Protein AF-A0AA41UHW1-F1 (afdb_monomer_lite)

Secondary structure (DSSP, 8-state):
------SHHHHHHTT--THHHHHHHHHHHHHHHHHHHTS--------S-----------SEEEEEETTEEEEEEE-TTS-EEEEES-SSPP-----

Organism: NCBI:txid2929485

Sequence (96 aa):
MINKISEAPLRAVMKTDPIGPIHDQEMNRQRADAQRETRAVESSSQSDAAGSRQTENKPESKYLEEGSKVVFEKYNKAGDVIYRLPPSETPIDERV

pLDDT: mean 70.01, std 15.41, range [36.62, 93.75]

Foldseek 3Di:
DDDDPDCVVVVVVVPPDCVVVVVVVVVVVVVVVVVVVPPDDDPPPPDDDDDDPPPPPPPQKDWDDDPPDIKIFGADPVGDTPDIPPDPDDPDPPPD

Structure (mmCIF, N/CA/C/O backbone):
data_AF-A0AA41UHW1-F1
#
_entry.id   AF-A0AA41UHW1-F1
#
loop_
_atom_site.group_PDB
_atom_site.id
_atom_site.type_symbol
_atom_site.label_atom_id
_atom_site.label_alt_id
_atom_site.label_comp_id
_atom_site.label_asym_id
_atom_site.label_entity_id
_atom_site.label_seq_id
_atom_site.pdbx_PDB_ins_code
_atom_site.Cartn_x
_atom_site.Cartn_y
_atom_site.Cartn_z
_atom_site.occupancy
_atom_site.B_iso_or_equiv
_atom_site.auth_seq_id
_atom_site.auth_comp_id
_atom_site.auth_asym_id
_atom_site.auth_atom_id
_atom_site.pdbx_PDB_model_num
ATOM 1 N N . MET A 1 1 ? 18.164 -50.851 8.701 1.00 41.47 1 MET A N 1
ATOM 2 C CA . MET A 1 1 ? 19.493 -50.313 9.070 1.00 41.47 1 MET A CA 1
ATOM 3 C C . MET A 1 1 ? 19.311 -48.809 9.267 1.00 41.47 1 MET A C 1
ATOM 5 O O . MET A 1 1 ? 18.870 -48.166 8.327 1.00 41.47 1 MET A O 1
ATOM 9 N N . ILE A 1 2 ? 19.491 -48.276 10.482 1.00 52.16 2 ILE A N 1
ATOM 10 C CA . ILE A 1 2 ? 19.298 -46.842 10.785 1.00 52.16 2 ILE A CA 1
ATOM 11 C C . ILE A 1 2 ? 20.681 -46.189 10.814 1.00 52.16 2 ILE A C 1
ATOM 13 O O . ILE A 1 2 ? 21.530 -46.577 11.616 1.00 52.16 2 ILE A O 1
ATOM 17 N N . ASN A 1 3 ? 20.918 -45.239 9.911 1.00 54.81 3 ASN A N 1
ATOM 18 C CA . ASN A 1 3 ? 22.191 -44.535 9.808 1.00 54.81 3 ASN A CA 1
ATOM 19 C C . ASN A 1 3 ? 22.386 -43.637 11.036 1.00 54.81 3 ASN A C 1
ATOM 21 O O . ASN A 1 3 ? 21.568 -42.759 11.308 1.00 54.81 3 ASN A O 1
ATOM 25 N N . LYS A 1 4 ? 23.472 -43.864 11.783 1.00 59.94 4 LYS A N 1
ATOM 26 C CA . LYS A 1 4 ? 23.894 -43.000 12.890 1.00 59.94 4 LYS A CA 1
ATOM 27 C C . LYS A 1 4 ? 24.320 -41.656 12.303 1.00 59.94 4 LYS A C 1
ATOM 29 O O . LYS A 1 4 ? 25.370 -41.567 11.673 1.00 59.94 4 LYS A O 1
ATOM 34 N N . ILE A 1 5 ? 23.489 -40.633 12.480 1.00 61.78 5 ILE A N 1
ATOM 35 C CA . ILE A 1 5 ? 23.851 -39.246 12.183 1.00 61.78 5 ILE A CA 1
ATOM 36 C C . ILE A 1 5 ? 25.069 -38.930 13.058 1.00 61.78 5 ILE A C 1
ATOM 38 O O . ILE A 1 5 ? 25.012 -39.076 14.278 1.00 61.78 5 ILE A O 1
ATOM 42 N N . SER A 1 6 ? 26.199 -38.612 12.428 1.00 59.19 6 SER A N 1
ATOM 43 C CA . SER A 1 6 ? 27.449 -38.319 13.125 1.00 59.19 6 SER A CA 1
ATOM 44 C C . SER A 1 6 ? 27.253 -37.121 14.061 1.00 59.19 6 SER A C 1
ATOM 46 O O . SER A 1 6 ? 26.576 -36.165 13.709 1.00 59.19 6 SER A O 1
ATOM 48 N N . GLU A 1 7 ? 27.835 -37.156 15.261 1.00 58.53 7 GLU A N 1
ATOM 49 C CA . GLU A 1 7 ? 27.752 -36.070 16.262 1.00 58.53 7 GLU A CA 1
ATOM 50 C C . GLU A 1 7 ? 28.586 -34.827 15.889 1.00 58.53 7 GLU A C 1
ATOM 52 O O . GLU A 1 7 ? 28.504 -33.780 16.533 1.00 58.53 7 GLU A O 1
ATOM 57 N N . ALA A 1 8 ? 29.409 -34.927 14.844 1.00 55.72 8 ALA A N 1
ATOM 58 C CA . ALA A 1 8 ? 30.347 -33.889 14.430 1.00 55.72 8 ALA A CA 1
ATOM 59 C C . ALA A 1 8 ? 29.709 -32.549 13.982 1.00 55.72 8 ALA A C 1
ATOM 61 O O . ALA A 1 8 ? 30.239 -31.509 14.380 1.00 55.72 8 ALA A O 1
ATOM 62 N N . PRO A 1 9 ? 28.589 -32.499 13.224 1.00 54.91 9 PRO A N 1
ATOM 63 C CA . PRO A 1 9 ? 27.987 -31.232 12.825 1.00 54.91 9 PRO A CA 1
ATOM 64 C C . PRO A 1 9 ? 27.263 -30.537 13.988 1.00 54.91 9 PRO A C 1
ATOM 66 O O . PRO A 1 9 ? 27.130 -29.317 13.963 1.00 54.91 9 PRO A O 1
ATOM 69 N N . LEU A 1 10 ? 26.862 -31.262 15.045 1.00 54.44 10 LEU A N 1
ATOM 70 C CA . LEU A 1 10 ? 26.178 -30.665 16.201 1.00 54.44 10 LEU A CA 1
ATOM 71 C C . LEU A 1 10 ? 27.099 -29.737 17.011 1.00 54.44 10 LEU A C 1
ATOM 73 O O . LEU A 1 10 ? 26.645 -28.721 17.531 1.00 54.44 10 LEU A O 1
ATOM 77 N N . ARG A 1 11 ? 28.408 -30.027 17.083 1.00 53.41 11 ARG A N 1
ATOM 78 C CA . ARG A 1 11 ? 29.367 -29.191 17.836 1.00 53.41 11 ARG A CA 1
ATOM 79 C C . ARG A 1 11 ? 29.769 -27.903 17.113 1.00 53.41 11 ARG A C 1
ATOM 81 O O . ARG A 1 11 ? 30.234 -26.975 17.770 1.00 53.41 11 ARG A O 1
ATOM 88 N N . ALA A 1 12 ? 29.615 -27.835 15.790 1.00 55.44 12 ALA A N 1
ATOM 89 C CA . ALA A 1 12 ? 29.990 -26.653 15.010 1.00 55.44 12 ALA A CA 1
ATOM 90 C C . ALA A 1 12 ? 29.002 -25.490 15.205 1.00 55.44 12 ALA A C 1
ATOM 92 O O . ALA A 1 12 ? 29.417 -24.335 15.230 1.00 55.44 12 ALA A O 1
ATOM 93 N N . VAL A 1 13 ? 27.717 -25.793 15.421 1.00 54.81 13 VAL A N 1
ATOM 94 C CA . VAL A 1 13 ? 26.655 -24.784 15.584 1.00 54.81 13 VAL A CA 1
ATOM 95 C C . VAL A 1 13 ? 26.760 -24.036 16.921 1.00 54.81 13 VAL A C 1
ATOM 97 O O . VAL A 1 13 ? 26.341 -22.892 17.017 1.00 54.81 13 VAL A O 1
ATOM 100 N N . MET A 1 14 ? 27.374 -24.630 17.951 1.00 54.22 14 MET A N 1
ATOM 101 C CA . MET A 1 14 ? 27.474 -24.006 19.281 1.00 54.22 14 MET A CA 1
ATOM 102 C C . MET A 1 14 ? 28.644 -23.023 19.451 1.00 54.22 14 MET A C 1
ATOM 104 O O . MET A 1 14 ? 28.747 -22.389 20.495 1.00 54.22 14 MET A O 1
ATOM 108 N N . LYS A 1 15 ? 29.540 -22.891 18.461 1.00 55.12 15 LYS A N 1
ATOM 109 C CA . LYS A 1 15 ? 30.728 -22.015 18.550 1.00 55.12 15 LYS A CA 1
ATOM 110 C C . LYS A 1 15 ? 30.540 -20.626 17.933 1.00 55.12 15 LYS A C 1
ATOM 112 O O . LYS A 1 15 ? 31.508 -19.875 17.844 1.00 55.12 15 LYS A O 1
ATOM 117 N N . THR A 1 16 ? 29.338 -20.270 17.490 1.00 59.16 16 THR A N 1
ATOM 118 C CA . THR A 1 16 ? 29.044 -18.892 17.083 1.00 59.16 16 THR A CA 1
ATOM 119 C C . THR A 1 16 ? 28.793 -18.059 18.334 1.00 59.16 16 THR A C 1
ATOM 121 O O . THR A 1 16 ? 27.696 -18.066 18.887 1.00 59.16 16 THR A O 1
ATOM 124 N N . ASP A 1 17 ? 29.845 -17.401 18.806 1.00 58.84 17 ASP A N 1
ATOM 125 C CA . ASP A 1 17 ? 29.819 -16.492 19.947 1.00 58.84 17 ASP A CA 1
ATOM 126 C C . ASP A 1 17 ? 28.818 -15.341 19.674 1.00 58.84 17 ASP A C 1
ATOM 128 O O . ASP A 1 17 ? 28.985 -14.612 18.689 1.00 58.84 17 ASP A O 1
ATOM 132 N N . PRO A 1 18 ? 27.744 -15.163 20.469 1.00 60.38 18 PRO A N 1
ATOM 133 C CA . PRO A 1 18 ? 26.671 -14.207 20.168 1.00 60.38 18 PRO A CA 1
ATOM 134 C C . PRO A 1 18 ? 27.067 -12.739 20.403 1.00 60.38 18 PRO A C 1
ATOM 136 O O . PRO A 1 18 ? 26.262 -11.839 20.167 1.00 60.38 18 PRO A O 1
ATOM 139 N N . ILE A 1 19 ? 28.291 -12.478 20.868 1.00 60.88 19 ILE A N 1
ATOM 140 C CA . ILE A 1 19 ? 28.739 -11.156 21.323 1.00 60.88 19 ILE A CA 1
ATOM 141 C C . ILE A 1 19 ? 28.849 -10.152 20.161 1.00 60.88 19 ILE A C 1
ATOM 143 O O . ILE A 1 19 ? 28.449 -9.000 20.313 1.00 60.88 19 ILE A O 1
ATOM 147 N N . GLY A 1 20 ? 29.325 -10.581 18.987 1.00 62.50 20 GLY A N 1
ATOM 148 C CA . GLY A 1 20 ? 29.455 -9.706 17.810 1.00 62.50 20 GLY A CA 1
ATOM 149 C C . GLY A 1 20 ? 28.108 -9.155 17.308 1.00 62.50 20 GLY A C 1
ATOM 150 O O . GLY A 1 20 ? 27.929 -7.939 17.267 1.00 62.50 20 GLY A O 1
ATOM 151 N N . PRO A 1 21 ? 27.119 -10.021 17.010 1.00 68.62 21 PRO A N 1
ATOM 152 C CA . PRO A 1 21 ? 25.811 -9.586 16.513 1.00 68.62 21 PRO A CA 1
ATOM 153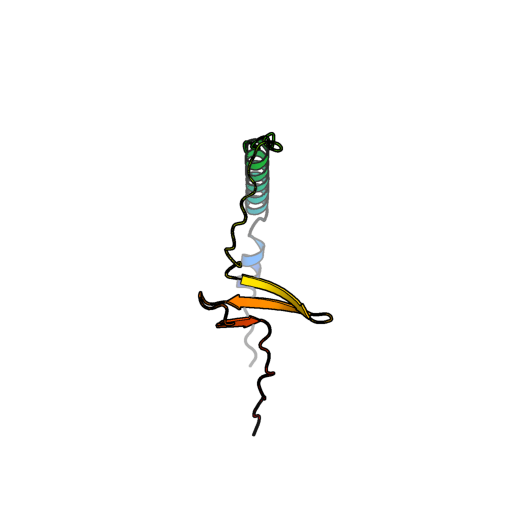 C C . PRO A 1 21 ? 25.029 -8.683 17.477 1.00 68.62 21 PRO A C 1
ATOM 155 O O . PRO A 1 21 ? 24.260 -7.833 17.029 1.00 68.62 21 PRO A O 1
ATOM 158 N N . ILE A 1 22 ? 25.202 -8.858 18.793 1.00 69.06 22 ILE A N 1
ATOM 159 C CA . ILE A 1 22 ? 24.541 -8.025 19.811 1.00 69.06 22 ILE A CA 1
ATOM 160 C C . ILE A 1 22 ? 25.132 -6.611 19.809 1.00 69.06 22 ILE A C 1
ATOM 162 O O . ILE A 1 22 ? 24.380 -5.635 19.809 1.00 69.06 22 ILE A O 1
ATOM 166 N N . HIS A 1 23 ? 26.461 -6.498 19.741 1.00 72.62 23 HIS A N 1
ATOM 167 C CA . HIS A 1 23 ? 27.145 -5.207 19.690 1.00 72.62 23 HIS A CA 1
ATOM 168 C C . HIS A 1 23 ? 26.764 -4.404 18.435 1.00 72.62 23 HIS A C 1
ATOM 170 O O . HIS A 1 23 ? 26.463 -3.211 18.520 1.00 72.62 23 HIS A O 1
ATOM 176 N N . ASP A 1 24 ? 26.673 -5.072 17.283 1.00 72.06 24 ASP A N 1
ATOM 177 C CA . ASP A 1 24 ? 26.268 -4.439 16.025 1.00 72.06 24 ASP A CA 1
ATOM 178 C C . ASP A 1 24 ? 24.816 -3.938 16.066 1.00 72.06 24 ASP A C 1
ATOM 180 O O . ASP A 1 24 ? 24.504 -2.852 15.565 1.00 72.06 24 ASP A O 1
ATOM 184 N N . GLN A 1 25 ? 23.906 -4.697 16.686 1.00 74.75 25 GLN A N 1
ATOM 185 C CA . GLN A 1 25 ? 22.517 -4.266 16.859 1.00 74.75 25 GLN A CA 1
ATOM 186 C C . GLN A 1 25 ? 22.401 -3.032 17.758 1.00 74.75 25 GLN A C 1
ATOM 188 O O . GLN A 1 25 ? 21.610 -2.135 17.459 1.00 74.75 25 GLN A O 1
ATOM 193 N N . GLU A 1 26 ? 23.182 -2.965 18.834 1.00 77.38 26 GLU A N 1
ATOM 194 C CA . GLU A 1 26 ? 23.167 -1.837 19.764 1.00 77.38 26 GLU A CA 1
ATOM 195 C C . GLU A 1 26 ? 23.712 -0.557 19.116 1.00 77.38 26 GLU A C 1
ATOM 197 O O . GLU A 1 26 ? 23.059 0.489 19.164 1.00 77.38 26 GLU A O 1
ATOM 202 N N . MET A 1 27 ? 24.832 -0.657 18.393 1.00 79.75 27 MET A N 1
ATOM 203 C CA . MET A 1 27 ? 25.404 0.459 17.632 1.00 79.75 27 MET A CA 1
ATOM 204 C C . MET A 1 27 ? 24.447 0.993 16.558 1.00 79.75 27 MET A C 1
ATOM 206 O O . MET A 1 27 ? 24.351 2.204 16.340 1.00 79.75 27 MET A O 1
ATOM 210 N N . ASN A 1 28 ? 23.701 0.107 15.896 1.00 81.62 28 ASN A N 1
ATOM 211 C CA . ASN A 1 28 ? 22.721 0.507 14.889 1.00 81.62 28 ASN A CA 1
ATOM 212 C C . ASN A 1 28 ? 21.499 1.205 15.498 1.00 81.62 28 ASN A C 1
ATOM 214 O O . ASN A 1 28 ? 20.998 2.162 14.907 1.00 81.62 28 ASN A O 1
ATOM 218 N N . ARG A 1 29 ? 21.044 0.783 16.686 1.00 81.38 29 ARG A N 1
ATOM 219 C CA . ARG A 1 29 ? 19.956 1.465 17.409 1.00 81.38 29 ARG A CA 1
ATOM 220 C C . ARG A 1 29 ? 20.353 2.883 17.812 1.00 81.38 29 ARG A C 1
ATOM 222 O O . ARG A 1 29 ? 19.631 3.818 17.488 1.00 81.38 29 ARG A O 1
ATOM 229 N N . GLN A 1 30 ? 21.539 3.053 18.397 1.00 79.56 30 GLN A N 1
ATOM 230 C CA . GLN A 1 30 ? 22.041 4.372 18.799 1.00 79.56 30 GLN A CA 1
ATOM 231 C C . GLN A 1 30 ? 22.151 5.342 17.611 1.00 79.56 30 GLN A C 1
ATOM 233 O O . GLN A 1 30 ? 21.763 6.504 17.712 1.00 79.56 30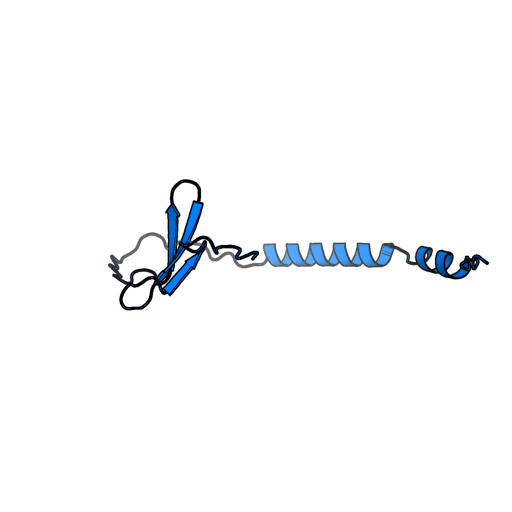 GLN A O 1
ATOM 238 N N . ARG A 1 31 ? 22.623 4.862 16.450 1.00 81.56 31 ARG A N 1
ATOM 239 C CA . ARG A 1 31 ? 22.673 5.673 15.219 1.00 81.56 31 ARG A CA 1
ATOM 240 C C . ARG A 1 31 ? 21.286 6.065 14.715 1.00 81.56 31 ARG A C 1
ATOM 242 O O . ARG A 1 31 ? 21.107 7.198 14.272 1.00 81.56 31 ARG A O 1
ATOM 249 N N . ALA A 1 32 ? 20.323 5.146 14.765 1.00 80.19 32 ALA A N 1
ATOM 250 C CA . ALA A 1 32 ? 18.957 5.414 14.327 1.00 80.19 32 ALA A CA 1
ATOM 251 C C . ALA A 1 32 ? 18.268 6.465 15.212 1.00 80.19 32 ALA A C 1
ATOM 253 O O . ALA A 1 32 ? 17.564 7.330 14.693 1.00 80.19 32 ALA A O 1
ATOM 254 N N . ASP A 1 33 ? 18.500 6.428 16.524 1.00 81.94 33 ASP A N 1
ATOM 255 C CA . ASP A 1 33 ? 17.925 7.400 17.455 1.00 81.94 33 ASP A CA 1
ATOM 256 C C . ASP A 1 33 ? 18.579 8.783 17.307 1.00 81.94 33 ASP A C 1
ATOM 258 O O . ASP A 1 33 ? 17.868 9.779 17.175 1.00 81.94 33 ASP A O 1
ATOM 262 N N . ALA A 1 34 ? 19.905 8.853 17.150 1.00 77.50 34 ALA A N 1
ATOM 263 C CA . ALA A 1 34 ? 20.602 10.113 16.867 1.00 77.50 34 ALA A CA 1
ATOM 264 C C . ALA A 1 34 ? 20.140 10.774 15.547 1.00 77.50 34 ALA A C 1
ATOM 266 O O . ALA A 1 34 ? 20.037 11.999 15.444 1.00 77.50 34 ALA A O 1
ATOM 267 N N . GLN A 1 35 ? 19.814 9.978 14.522 1.00 78.38 35 GLN A N 1
ATOM 268 C CA . GLN A 1 35 ? 19.232 10.488 13.273 1.00 78.38 35 GLN A CA 1
ATOM 269 C C . GLN A 1 35 ? 17.808 11.030 13.447 1.00 78.38 35 GLN A C 1
ATOM 271 O O . GLN A 1 35 ? 17.407 11.940 12.723 1.00 78.38 35 GLN A O 1
ATOM 276 N N . ARG A 1 36 ? 17.028 10.482 14.385 1.00 74.50 36 ARG A N 1
ATOM 277 C CA . ARG A 1 36 ? 15.683 10.986 14.695 1.00 74.50 36 ARG A CA 1
ATOM 278 C C . ARG A 1 36 ? 15.743 12.309 15.446 1.00 74.50 36 ARG A C 1
ATOM 280 O O . ARG A 1 36 ? 14.972 13.200 15.112 1.00 74.50 36 ARG A O 1
ATOM 287 N N . GLU A 1 37 ? 16.668 12.450 16.394 1.00 74.06 37 GLU A N 1
ATOM 288 C CA . GLU A 1 37 ? 16.861 13.692 17.158 1.00 74.06 37 GLU A CA 1
ATOM 289 C C . GLU A 1 37 ? 17.340 14.857 16.283 1.00 74.06 37 GLU A C 1
ATOM 291 O O . GLU A 1 37 ? 16.926 15.997 16.471 1.00 74.06 37 GLU A O 1
ATOM 296 N N . THR A 1 38 ? 18.194 14.575 15.297 1.00 71.81 38 THR A N 1
ATOM 297 C CA . THR A 1 38 ? 18.755 15.593 14.391 1.00 71.81 38 THR A CA 1
ATOM 298 C C . THR A 1 38 ? 17.869 15.915 13.192 1.00 71.81 38 THR A C 1
ATOM 300 O O . THR A 1 38 ? 18.186 16.818 12.412 1.00 71.81 38 THR A O 1
ATOM 303 N N . ARG A 1 39 ? 16.749 15.205 13.015 1.00 69.50 39 ARG A N 1
ATOM 304 C CA . ARG A 1 39 ? 15.821 15.492 11.926 1.00 69.50 39 ARG A CA 1
ATOM 305 C C . ARG A 1 39 ? 15.152 16.834 12.203 1.00 69.50 39 ARG A C 1
ATOM 307 O O . ARG A 1 39 ? 14.439 16.981 13.189 1.00 69.50 39 ARG A O 1
ATOM 314 N N . ALA A 1 40 ? 15.372 17.802 11.316 1.00 66.88 40 ALA A N 1
ATOM 315 C CA . ALA A 1 40 ? 14.687 19.084 11.376 1.00 66.88 40 ALA A CA 1
ATOM 316 C C . ALA A 1 40 ? 13.171 18.841 11.348 1.00 66.88 40 ALA A C 1
ATOM 318 O O . ALA A 1 40 ? 12.622 18.376 10.348 1.00 66.88 40 ALA A O 1
ATOM 319 N N . VAL A 1 41 ? 12.509 19.101 12.474 1.00 68.56 41 VAL A N 1
ATOM 320 C CA . VAL A 1 41 ? 11.052 19.166 12.532 1.00 68.56 41 VAL A CA 1
ATOM 321 C C . VAL A 1 41 ? 10.689 20.509 11.922 1.00 68.56 41 VAL A C 1
ATOM 323 O O . VAL A 1 41 ? 11.006 21.551 12.491 1.00 68.56 41 VAL A O 1
ATOM 326 N N . GLU A 1 42 ? 10.092 20.497 10.733 1.00 64.12 42 GLU A N 1
ATOM 327 C CA . GLU A 1 42 ? 9.536 21.716 10.155 1.00 64.12 42 GLU A CA 1
ATOM 328 C C . GLU A 1 42 ? 8.472 22.249 11.121 1.00 64.12 42 GLU A C 1
ATOM 330 O O . GLU A 1 42 ? 7.466 21.588 11.389 1.00 64.12 42 GLU A O 1
ATOM 335 N N . SER A 1 43 ? 8.726 23.419 11.708 1.00 55.72 43 SER A N 1
ATOM 336 C CA . SER A 1 43 ? 7.790 24.098 12.597 1.00 55.72 43 SER A CA 1
ATOM 337 C C . SER A 1 43 ? 6.499 24.365 11.827 1.00 55.72 43 SER A C 1
ATOM 339 O O . SER A 1 43 ? 6.463 25.218 10.941 1.00 55.72 43 SER A O 1
ATOM 341 N N . SER A 1 44 ? 5.425 23.649 12.155 1.00 59.16 44 SER A N 1
ATOM 342 C CA . SER A 1 44 ? 4.091 23.880 11.603 1.00 59.16 44 SER A CA 1
ATOM 343 C C . SER A 1 44 ? 3.491 25.160 12.198 1.00 59.16 44 SER A C 1
ATOM 345 O O . SER A 1 44 ? 2.562 25.120 13.001 1.00 59.16 44 SER A O 1
ATOM 347 N N . SER A 1 45 ? 4.048 26.313 11.843 1.00 51.81 45 SER A N 1
ATOM 348 C CA . SER A 1 45 ? 3.496 27.635 12.144 1.00 51.81 45 SER A CA 1
ATOM 349 C C . SER A 1 45 ? 3.088 28.324 10.845 1.00 51.81 45 SER A C 1
ATOM 351 O O . SER A 1 45 ? 3.591 29.392 10.506 1.00 51.81 45 SER A O 1
ATOM 353 N N . GLN A 1 46 ? 2.202 27.679 10.087 1.00 48.09 46 GLN A N 1
ATOM 354 C CA . GLN A 1 46 ? 1.520 28.307 8.957 1.00 48.09 46 GLN A CA 1
ATOM 355 C C . GLN A 1 46 ? 0.075 27.802 8.852 1.00 48.09 46 GLN A C 1
ATOM 357 O O . GLN A 1 46 ? -0.420 27.437 7.791 1.00 48.09 46 GLN A O 1
ATOM 362 N N . SER A 1 47 ? -0.594 27.761 10.001 1.00 52.75 47 SER A N 1
ATOM 363 C CA . SER A 1 47 ? -2.049 27.861 10.070 1.00 52.75 47 SER A CA 1
ATOM 364 C C . SER A 1 47 ? -2.397 29.350 10.000 1.00 52.75 47 SER A C 1
ATOM 366 O O . SER A 1 47 ? -1.683 30.164 10.575 1.00 52.75 47 SER A O 1
ATOM 368 N N . ASP A 1 48 ? -3.482 29.693 9.313 1.00 50.22 48 ASP A N 1
ATOM 369 C CA . ASP A 1 48 ? -4.118 31.020 9.313 1.00 50.22 48 ASP A CA 1
ATOM 370 C C . ASP A 1 48 ? -3.604 32.061 8.305 1.00 50.22 48 ASP A C 1
ATOM 372 O O . ASP A 1 48 ? -3.330 33.205 8.652 1.00 50.22 48 ASP A O 1
ATOM 376 N N . ALA A 1 49 ? -3.597 31.724 7.012 1.00 47.47 49 ALA A N 1
ATOM 377 C CA . ALA A 1 49 ? -3.942 32.720 5.992 1.00 47.47 49 ALA A CA 1
ATOM 378 C C . ALA A 1 49 ? -4.363 32.090 4.657 1.00 47.47 49 ALA A C 1
ATOM 380 O O . ALA A 1 49 ? -3.562 31.505 3.937 1.00 47.47 49 ALA A O 1
ATOM 381 N N . ALA A 1 50 ? -5.620 32.363 4.310 1.00 42.25 50 ALA A N 1
ATOM 382 C CA . ALA A 1 50 ? -6.115 32.564 2.953 1.00 42.25 50 ALA A CA 1
ATOM 383 C C . ALA A 1 50 ? -6.166 31.358 2.000 1.00 42.25 50 ALA A C 1
ATOM 385 O O . ALA A 1 50 ? -5.210 31.002 1.315 1.00 42.25 50 ALA A O 1
ATOM 386 N N . GLY A 1 51 ? -7.394 30.885 1.792 1.00 36.62 51 GLY A N 1
ATOM 387 C CA . GLY A 1 51 ? -7.804 30.412 0.478 1.00 36.62 51 GLY A CA 1
ATOM 388 C C . GLY A 1 51 ? -8.869 29.342 0.549 1.00 36.62 51 GLY A C 1
ATOM 389 O O . GLY A 1 51 ? -8.551 28.159 0.569 1.00 36.62 51 GLY A O 1
ATOM 390 N N . SER A 1 52 ? -10.133 29.765 0.501 1.00 49.66 52 SER A N 1
ATOM 391 C CA . SER A 1 52 ? -11.213 28.946 -0.046 1.00 49.66 52 SER A CA 1
ATOM 392 C C . SER A 1 52 ? -10.765 28.398 -1.405 1.00 49.66 52 SER A C 1
ATOM 394 O O . SER A 1 52 ? -10.820 29.084 -2.424 1.00 49.66 52 SER A O 1
ATOM 396 N N . ARG A 1 53 ? -10.244 27.174 -1.416 1.00 43.66 53 ARG A N 1
ATOM 397 C CA . ARG A 1 53 ? -10.122 26.361 -2.617 1.00 43.66 53 ARG A CA 1
ATOM 398 C C . ARG A 1 53 ? -11.248 25.351 -2.539 1.00 43.66 53 ARG A C 1
ATOM 400 O O . ARG A 1 53 ? -11.086 24.257 -2.010 1.00 43.66 53 ARG A O 1
ATOM 407 N N . GLN A 1 54 ? -12.397 25.732 -3.090 1.00 50.47 54 GLN A N 1
ATOM 408 C CA . GLN A 1 54 ? -13.276 24.759 -3.724 1.00 50.47 54 GLN A CA 1
ATOM 409 C C . GLN A 1 54 ? -12.472 24.085 -4.845 1.00 50.47 54 GLN A C 1
ATOM 411 O O . GLN A 1 54 ? -12.496 24.505 -5.995 1.00 50.47 54 GLN A O 1
ATOM 416 N N . THR A 1 55 ? -11.680 23.071 -4.509 1.00 46.78 55 THR A N 1
ATOM 417 C CA . THR A 1 55 ? -11.209 22.105 -5.494 1.00 46.78 55 THR A CA 1
ATOM 418 C C . THR A 1 55 ? -12.267 21.021 -5.574 1.00 46.78 55 THR A C 1
ATOM 420 O O . THR A 1 55 ? -12.251 20.078 -4.788 1.00 46.78 55 THR A O 1
ATOM 423 N N . GLU A 1 56 ? -13.168 21.142 -6.548 1.00 51.88 56 GLU A N 1
ATOM 424 C CA . GLU A 1 56 ? -14.041 20.064 -7.043 1.00 51.88 56 GLU A CA 1
ATOM 425 C C . GLU A 1 56 ? -13.245 18.916 -7.703 1.00 51.88 56 GLU A C 1
ATOM 427 O O . GLU A 1 56 ? -13.690 18.274 -8.649 1.00 51.88 56 GLU A O 1
ATOM 432 N N . ASN A 1 57 ? -12.055 18.599 -7.198 1.00 53.78 57 ASN A N 1
ATOM 433 C CA . ASN A 1 57 ? -11.363 17.377 -7.560 1.00 53.78 57 ASN A CA 1
ATOM 434 C C . ASN A 1 57 ? -11.865 16.302 -6.604 1.00 53.78 57 ASN A C 1
ATOM 436 O O . ASN A 1 57 ? -11.326 16.124 -5.511 1.00 53.78 57 ASN A O 1
ATOM 440 N N . LYS A 1 58 ? -12.945 15.614 -6.999 1.00 59.41 58 LYS A N 1
ATOM 441 C CA . LYS A 1 58 ? -13.359 14.369 -6.340 1.00 59.41 58 LYS A CA 1
ATOM 442 C C . LYS A 1 58 ? -12.102 13.496 -6.200 1.00 59.41 58 LYS A C 1
ATOM 444 O O . LYS A 1 58 ? -11.421 13.287 -7.205 1.00 59.41 58 LYS A O 1
ATOM 449 N N . PRO A 1 59 ? -11.751 13.037 -4.989 1.00 61.22 59 PRO A N 1
ATOM 450 C CA . PRO A 1 59 ? -10.539 12.258 -4.806 1.00 61.22 59 PRO A CA 1
ATOM 451 C C . PRO A 1 59 ? -10.640 10.981 -5.651 1.00 61.22 59 PRO A C 1
ATOM 453 O O . PRO A 1 59 ? -11.679 10.319 -5.652 1.00 61.22 59 PRO A O 1
ATOM 456 N N . GLU A 1 60 ? -9.570 10.674 -6.394 1.00 77.81 60 GLU A N 1
ATOM 457 C CA . GLU A 1 60 ? -9.467 9.505 -7.289 1.00 77.81 60 GLU A CA 1
ATOM 458 C C . GLU A 1 60 ? -9.714 8.190 -6.531 1.00 77.81 60 GLU A C 1
ATOM 460 O O . GLU A 1 60 ? -10.113 7.188 -7.119 1.00 77.81 60 GLU A O 1
ATOM 465 N N . SER A 1 61 ? -9.528 8.198 -5.210 1.00 87.94 61 SER A N 1
ATOM 466 C CA . SER A 1 61 ? -9.829 7.091 -4.312 1.00 87.94 61 SER A CA 1
ATOM 467 C C . SER A 1 61 ? -10.510 7.556 -3.024 1.00 87.94 61 SER A C 1
ATOM 469 O O . SER A 1 61 ? -10.292 8.672 -2.549 1.00 87.94 61 SER A O 1
ATOM 471 N N . LYS A 1 62 ? -11.348 6.691 -2.446 1.00 90.69 62 LYS A N 1
ATOM 472 C CA . LYS A 1 62 ? -12.045 6.922 -1.176 1.00 90.69 62 LYS A CA 1
ATOM 473 C C . LYS A 1 62 ? -12.070 5.657 -0.327 1.00 90.69 62 LYS A C 1
ATOM 475 O O . LYS A 1 62 ? -12.161 4.551 -0.852 1.00 90.69 62 LYS A O 1
ATOM 480 N N . TYR A 1 63 ? -12.040 5.855 0.987 1.00 90.50 63 TYR A N 1
ATOM 481 C CA . TYR A 1 63 ? -12.420 4.837 1.959 1.00 90.50 63 TYR A CA 1
ATOM 482 C C . TYR A 1 63 ? -13.856 5.108 2.409 1.00 90.50 63 TYR A C 1
ATOM 484 O O . TYR A 1 63 ? -14.206 6.250 2.708 1.00 90.50 63 TYR A O 1
ATOM 492 N N . LEU A 1 64 ? -14.680 4.068 2.415 1.00 89.69 64 LEU A N 1
ATOM 493 C CA . LEU A 1 64 ? -16.088 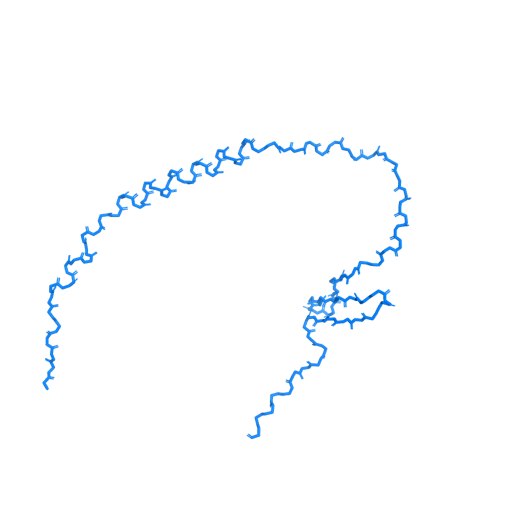4.088 2.786 1.00 89.69 64 LEU A CA 1
ATOM 494 C C . LEU A 1 64 ? -16.314 3.077 3.908 1.00 89.69 64 LEU A C 1
ATOM 496 O O . LEU A 1 64 ? -15.711 2.006 3.917 1.00 89.69 64 LEU A O 1
ATOM 500 N N . GLU A 1 65 ? -17.193 3.406 4.844 1.00 90.38 65 GLU A N 1
ATOM 501 C CA . GLU A 1 65 ? -17.642 2.470 5.872 1.00 90.38 65 GLU A CA 1
ATOM 502 C C . GLU A 1 65 ? -18.973 1.863 5.428 1.00 90.38 65 GLU A C 1
ATOM 504 O O . GLU A 1 65 ? -19.976 2.562 5.284 1.00 90.38 65 GLU A O 1
ATOM 509 N N . GLU A 1 66 ? -18.979 0.555 5.178 1.00 85.88 66 GLU A N 1
ATOM 510 C CA . GLU A 1 66 ? -20.171 -0.206 4.811 1.00 85.88 66 GLU A CA 1
ATOM 511 C C . GLU A 1 66 ? -20.473 -1.211 5.928 1.00 85.88 66 GLU A C 1
ATOM 513 O O . GLU A 1 66 ? -19.882 -2.292 6.027 1.00 85.88 66 GLU A O 1
ATOM 518 N N . GLY A 1 67 ? -21.370 -0.820 6.836 1.00 85.81 67 GLY A N 1
ATOM 519 C CA . GLY A 1 67 ? -21.656 -1.584 8.049 1.00 85.81 67 GLY A CA 1
ATOM 520 C C . GLY A 1 67 ? -20.431 -1.662 8.965 1.00 85.81 67 GLY A C 1
ATOM 521 O O . GLY A 1 67 ? -19.967 -0.646 9.466 1.00 85.81 67 GLY A O 1
ATOM 522 N N . SER A 1 68 ? -19.912 -2.873 9.195 1.00 85.81 68 SER A N 1
ATOM 523 C CA . SER A 1 68 ? -18.706 -3.122 10.004 1.00 85.81 68 SER A CA 1
ATOM 524 C C . SER A 1 68 ? -17.422 -3.276 9.178 1.00 85.81 68 SER A C 1
ATOM 526 O O . SER A 1 68 ? -16.397 -3.709 9.709 1.00 85.81 68 SER A O 1
ATOM 528 N N . LYS A 1 69 ? -17.467 -2.977 7.873 1.00 83.88 69 LYS A N 1
ATOM 529 C CA . LYS A 1 69 ? -16.344 -3.167 6.949 1.00 83.88 69 LYS A CA 1
ATOM 530 C C . LYS A 1 69 ? -15.875 -1.834 6.384 1.00 83.88 69 LYS A C 1
ATOM 532 O O . LYS A 1 69 ? -16.680 -0.996 5.991 1.00 83.88 69 LYS A O 1
ATOM 537 N N . VAL A 1 70 ? -14.558 -1.684 6.289 1.00 89.69 70 VAL A N 1
ATOM 538 C CA . VAL A 1 70 ? -13.932 -0.593 5.541 1.00 89.69 70 VAL A CA 1
ATOM 539 C C . VAL A 1 70 ? -13.755 -1.049 4.098 1.00 89.69 70 VAL A C 1
ATOM 541 O O . VAL A 1 70 ? -13.151 -2.090 3.837 1.00 89.69 70 VAL A O 1
ATOM 544 N N . VAL A 1 71 ? -14.296 -0.266 3.174 1.00 90.75 71 VAL A N 1
ATOM 545 C CA . VAL A 1 71 ? -14.260 -0.495 1.734 1.00 90.75 71 VAL A CA 1
ATOM 546 C C . VAL A 1 71 ? -13.390 0.575 1.096 1.00 90.75 71 VAL A C 1
ATOM 548 O O . VAL A 1 71 ? -13.565 1.765 1.337 1.00 90.75 71 VAL A O 1
ATOM 551 N N . PHE A 1 72 ? -12.451 0.158 0.264 1.00 92.31 72 PHE A N 1
ATOM 552 C CA . PHE A 1 72 ? -11.678 1.044 -0.590 1.00 92.31 72 PHE A CA 1
ATOM 553 C C . PHE A 1 72 ? -12.288 1.059 -1.989 1.00 92.31 72 PHE A C 1
ATOM 555 O O . PHE A 1 72 ? -12.455 -0.003 -2.585 1.00 92.31 72 PHE A O 1
ATOM 562 N N . GLU A 1 73 ? -12.565 2.243 -2.530 1.00 93.75 73 GLU A N 1
ATOM 563 C CA . GLU A 1 73 ? -13.005 2.436 -3.912 1.00 93.75 73 GLU A CA 1
ATOM 564 C C . GLU A 1 73 ? -12.069 3.393 -4.651 1.00 93.75 73 GLU A C 1
ATOM 566 O O . GLU A 1 73 ? -11.669 4.435 -4.128 1.00 93.75 73 GLU A O 1
AT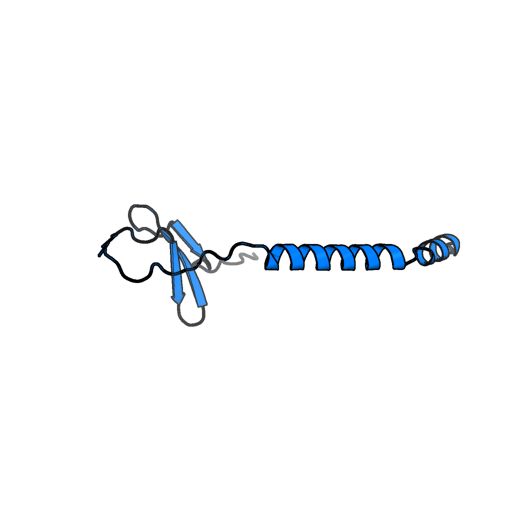OM 571 N N . LYS A 1 74 ? -11.73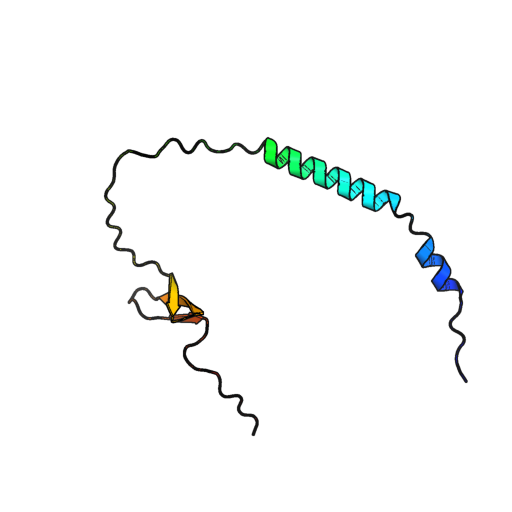7 3.046 -5.894 1.00 92.69 74 LYS A N 1
ATOM 572 C CA . LYS A 1 74 ? -11.033 3.907 -6.844 1.00 92.69 74 LYS A CA 1
ATOM 573 C C . LYS A 1 74 ? -11.963 4.247 -8.001 1.00 92.69 74 LYS A C 1
ATOM 575 O O . LYS A 1 74 ? -12.600 3.348 -8.550 1.00 92.69 74 LYS A O 1
ATOM 580 N N . TYR A 1 75 ? -11.971 5.509 -8.412 1.00 92.06 75 TYR A N 1
ATOM 581 C CA . TYR A 1 75 ? -12.830 6.028 -9.470 1.00 92.06 75 TYR A CA 1
ATOM 582 C C . TYR A 1 75 ? -12.027 6.436 -10.710 1.00 92.06 75 TYR A C 1
ATOM 584 O O . TYR A 1 75 ? -10.876 6.868 -10.616 1.00 92.06 75 TYR A O 1
ATOM 592 N N . ASN A 1 76 ? -12.635 6.314 -11.889 1.00 87.44 76 ASN A N 1
ATOM 593 C CA . ASN A 1 76 ? -12.123 6.933 -13.110 1.00 87.44 76 ASN A CA 1
ATOM 594 C C . ASN A 1 76 ? -12.443 8.445 -13.138 1.00 87.44 76 ASN A C 1
ATOM 596 O O . ASN A 1 76 ? -13.136 8.981 -12.273 1.00 87.44 76 ASN A O 1
ATOM 600 N N . LYS A 1 77 ? -11.976 9.146 -14.179 1.00 86.94 77 LYS A N 1
ATOM 601 C CA . LYS A 1 77 ? -12.265 10.580 -14.378 1.00 86.94 77 LYS A CA 1
ATOM 602 C C . LYS A 1 77 ? -13.752 10.890 -14.608 1.00 86.94 77 LYS A C 1
ATOM 604 O O . LYS A 1 77 ? -14.158 12.025 -14.387 1.00 86.94 77 LYS A O 1
ATOM 609 N N . ALA A 1 78 ? -14.541 9.913 -15.059 1.00 86.19 78 ALA A N 1
ATOM 610 C CA . ALA A 1 78 ? -15.989 10.042 -15.231 1.00 86.19 78 ALA A CA 1
ATOM 611 C C . ALA A 1 78 ? -16.761 9.861 -13.906 1.00 86.19 78 ALA A C 1
ATOM 613 O O . ALA A 1 78 ? -17.912 10.276 -13.808 1.00 86.19 78 ALA A O 1
ATOM 614 N N . GLY A 1 79 ? -16.110 9.325 -12.867 1.00 84.75 79 GLY A N 1
ATOM 615 C CA . GLY A 1 79 ? -16.703 9.040 -11.563 1.00 84.75 79 GLY A CA 1
ATOM 616 C C . GLY A 1 79 ? -17.173 7.595 -11.372 1.00 84.75 79 GLY A C 1
ATOM 617 O O . GLY A 1 79 ? -17.785 7.318 -10.345 1.00 84.75 79 GLY A O 1
ATOM 618 N N . ASP A 1 80 ? -16.879 6.682 -12.300 1.00 87.56 80 ASP A N 1
ATOM 619 C CA . ASP A 1 80 ? -17.219 5.261 -12.167 1.00 87.56 80 ASP A CA 1
ATOM 620 C C . ASP A 1 80 ? -16.176 4.521 -11.330 1.00 87.56 80 ASP A C 1
ATOM 622 O O . ASP A 1 80 ? -14.976 4.780 -11.455 1.00 87.56 80 ASP A O 1
ATOM 626 N N . VAL A 1 81 ? -16.620 3.558 -10.519 1.00 89.06 81 VAL A N 1
ATOM 627 C CA . VAL A 1 81 ? -15.734 2.691 -9.732 1.00 89.06 81 VAL A CA 1
ATOM 628 C C . VAL A 1 81 ? -14.986 1.745 -10.670 1.00 89.06 81 VAL A C 1
ATOM 630 O O . VAL A 1 81 ? -15.588 0.904 -11.331 1.00 89.06 81 VAL A O 1
ATOM 633 N N . ILE A 1 82 ? -13.660 1.858 -1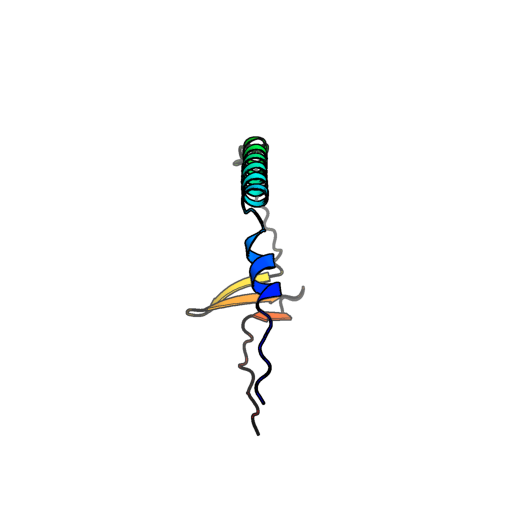0.707 1.00 91.31 82 ILE A N 1
ATOM 634 C CA . ILE A 1 82 ? -12.779 0.969 -11.483 1.00 91.31 82 ILE A CA 1
ATOM 635 C C . ILE A 1 82 ? -12.129 -0.116 -10.630 1.00 91.31 82 ILE A C 1
ATOM 637 O O . ILE A 1 82 ? -11.609 -1.093 -11.162 1.00 91.31 82 ILE A O 1
ATOM 641 N N . TYR A 1 83 ? -12.112 0.064 -9.312 1.00 89.56 83 TYR A N 1
ATOM 642 C CA . TYR A 1 83 ? -11.539 -0.900 -8.386 1.00 89.56 83 TYR A CA 1
ATOM 643 C C . TYR A 1 83 ? -12.195 -0.760 -7.019 1.00 89.56 83 TYR A C 1
ATOM 645 O O . TYR A 1 83 ? -12.358 0.357 -6.527 1.00 89.56 83 TYR A O 1
ATOM 653 N N . ARG A 1 84 ? -12.534 -1.893 -6.400 1.00 91.44 84 ARG A N 1
ATOM 654 C CA . ARG A 1 84 ? -13.132 -1.952 -5.067 1.00 91.44 84 ARG A CA 1
ATOM 655 C C . ARG A 1 84 ? -12.529 -3.095 -4.260 1.00 91.44 84 ARG A C 1
ATOM 657 O O . ARG A 1 84 ? -12.363 -4.195 -4.786 1.00 91.44 84 ARG A O 1
ATOM 664 N N . LEU A 1 85 ? -12.229 -2.841 -2.990 1.00 90.12 85 LEU A N 1
ATOM 665 C CA . LEU A 1 85 ? -11.742 -3.847 -2.049 1.00 90.12 85 LEU A CA 1
ATOM 666 C C . LEU A 1 85 ? -12.469 -3.713 -0.699 1.00 90.12 85 LEU A C 1
ATOM 668 O O . LEU A 1 85 ? -12.407 -2.633 -0.114 1.00 90.12 85 LEU A O 1
ATOM 672 N N . PRO A 1 86 ? -13.102 -4.775 -0.162 1.00 87.56 86 PRO A N 1
ATOM 673 C CA . PRO A 1 86 ? -13.345 -6.083 -0.787 1.00 87.56 86 PRO A CA 1
ATOM 674 C C . PRO A 1 86 ? -14.253 -5.978 -2.032 1.00 87.56 86 PRO A C 1
ATOM 676 O O . PRO A 1 86 ? -15.023 -5.023 -2.125 1.00 87.56 86 PRO A O 1
ATOM 679 N N . PRO A 1 87 ? -14.171 -6.919 -2.995 1.00 84.81 87 PRO A N 1
ATOM 680 C CA . PRO A 1 87 ? -15.063 -6.920 -4.155 1.00 84.81 87 PRO A CA 1
ATOM 681 C C . PRO A 1 87 ? -16.530 -7.028 -3.714 1.00 84.81 87 PRO A C 1
ATOM 683 O O . PRO A 1 87 ? -16.833 -7.642 -2.690 1.00 84.81 87 PRO A O 1
ATOM 686 N N . SER A 1 88 ? -17.439 -6.425 -4.488 1.00 79.62 88 SER A N 1
ATOM 687 C CA . SER A 1 88 ? -18.880 -6.452 -4.184 1.00 79.62 88 SER A CA 1
ATOM 688 C C . SER A 1 88 ? -19.477 -7.855 -4.307 1.00 79.62 88 SER A C 1
ATOM 690 O O . SER A 1 88 ? -20.436 -8.177 -3.612 1.00 79.62 88 SER A O 1
ATOM 692 N N . GLU A 1 89 ? -18.930 -8.677 -5.199 1.00 77.00 89 GLU A N 1
ATOM 693 C CA . GLU A 1 89 ? -19.370 -10.050 -5.409 1.00 77.00 89 GLU A CA 1
ATOM 694 C C . GLU A 1 89 ? -18.429 -11.000 -4.669 1.00 77.00 89 GLU A C 1
ATOM 696 O O . GLU A 1 89 ? -17.204 -10.932 -4.804 1.00 77.00 89 GLU A O 1
ATOM 701 N N . THR A 1 90 ? -19.001 -11.894 -3.865 1.00 71.44 90 THR A N 1
ATOM 702 C CA . THR A 1 90 ? -18.264 -13.031 -3.317 1.00 71.44 90 THR A CA 1
ATOM 703 C C . THR A 1 90 ? -17.907 -13.967 -4.465 1.00 71.44 90 THR A C 1
ATOM 705 O O . THR A 1 90 ? -18.832 -14.427 -5.140 1.00 71.44 90 THR A O 1
ATOM 708 N N . PRO A 1 91 ? -16.619 -14.284 -4.691 1.00 67.56 91 PRO A N 1
ATOM 709 C CA . PRO A 1 91 ? -16.267 -15.292 -5.675 1.00 67.56 91 PRO A CA 1
ATOM 710 C C . PRO A 1 91 ? -16.955 -16.603 -5.287 1.00 67.56 91 PRO A C 1
ATOM 712 O O . PRO A 1 91 ? -16.828 -17.064 -4.150 1.00 67.56 91 PRO A O 1
ATOM 715 N N . ILE A 1 92 ? -17.724 -17.169 -6.214 1.00 71.75 92 ILE A N 1
ATOM 716 C CA . ILE A 1 92 ? -18.289 -18.504 -6.047 1.00 71.75 92 ILE A CA 1
ATOM 717 C C . ILE A 1 92 ? -17.104 -19.471 -6.146 1.00 71.75 92 ILE A C 1
ATOM 719 O O . ILE A 1 92 ? -16.443 -19.535 -7.179 1.00 71.75 92 ILE A O 1
ATOM 723 N N . ASP A 1 93 ? -16.794 -20.178 -5.057 1.00 68.62 93 ASP A N 1
ATOM 724 C CA . ASP A 1 93 ? -15.857 -21.305 -5.084 1.00 68.62 93 ASP A CA 1
ATOM 725 C C . ASP A 1 93 ? -16.559 -22.442 -5.843 1.00 68.62 93 ASP A C 1
ATOM 727 O O . ASP A 1 93 ? -17.302 -23.229 -5.254 1.00 68.62 93 ASP A O 1
ATOM 731 N N . GLU A 1 94 ? -16.422 -22.473 -7.172 1.00 62.31 94 GLU A N 1
ATOM 732 C CA . GLU A 1 94 ? -16.877 -23.590 -8.004 1.00 62.31 94 GLU A CA 1
ATOM 733 C C . GLU A 1 94 ? -15.990 -24.814 -7.733 1.00 62.31 94 GLU A C 1
ATOM 735 O O . GLU A 1 94 ? -15.130 -25.192 -8.526 1.00 62.31 94 GLU A O 1
ATOM 740 N N . ARG A 1 95 ? -16.198 -25.459 -6.584 1.00 62.16 95 ARG A N 1
ATOM 741 C CA . ARG A 1 95 ? -15.800 -26.854 -6.389 1.00 62.16 95 ARG A CA 1
ATOM 742 C C . ARG A 1 95 ? -16.902 -27.731 -6.967 1.00 62.16 95 ARG A C 1
ATOM 744 O O . ARG A 1 95 ? -17.818 -28.126 -6.247 1.00 62.16 95 ARG A O 1
ATOM 751 N N . VAL A 1 96 ? -16.825 -27.958 -8.277 1.00 49.28 96 VAL A N 1
ATOM 752 C CA . VAL A 1 96 ? -17.536 -29.050 -8.961 1.00 49.28 96 VAL A CA 1
ATOM 753 C C . VAL A 1 96 ? -16.789 -30.355 -8.719 1.00 49.28 96 VAL A C 1
ATOM 755 O O . VAL A 1 96 ? -15.541 -30.344 -8.831 1.00 49.28 96 VAL A O 1
#

Radius of gyration: 29.16 Å; chains: 1; bounding box: 52×83×37 Å